Protein AF-A0A536H187-F1 (afdb_monomer)

Foldseek 3Di:
DKDKDKDFADQVCLVVVVVVVVVVVVVCVVVVPPQKDWDKDQDPVSGMIMIIIGGDDDPPPDD

Secondary structure (DSSP, 8-state):
-EEEEEEE--GGGHHHHHHHHHHHHHHHHHH--SSEEEEEEE-TTSSEEEEEEEEPPPPP---

Structure (mmCIF, N/CA/C/O backbone):
data_AF-A0A536H187-F1
#
_entry.id   AF-A0A536H187-F1
#
loop_
_atom_site.group_PDB
_atom_site.id
_atom_site.type_symbol
_atom_site.label_atom_id
_atom_site.label_alt_id
_atom_site.label_comp_id
_atom_site.label_asym_id
_atom_site.label_entity_id
_atom_site.label_seq_id
_atom_site.pdbx_PDB_ins_code
_atom_site.Cartn_x
_atom_site.Cartn_y
_atom_site.Cartn_z
_atom_site.occupancy
_atom_site.B_iso_or_equiv
_atom_site.auth_seq_id
_atom_site.auth_comp_id
_atom_site.auth_asym_id
_atom_site.auth_atom_id
_atom_s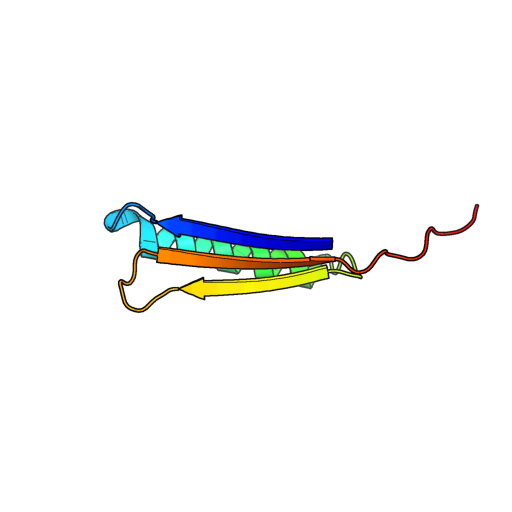ite.pdbx_PDB_model_num
ATOM 1 N N . MET A 1 1 ? 17.312 0.916 -2.939 1.00 82.19 1 MET A N 1
ATOM 2 C CA . MET A 1 1 ? 16.878 1.314 -1.574 1.00 82.19 1 MET A CA 1
ATOM 3 C C . MET A 1 1 ? 15.618 0.534 -1.222 1.00 82.19 1 MET A C 1
ATOM 5 O O . MET A 1 1 ? 14.839 0.268 -2.129 1.00 82.19 1 MET A O 1
ATOM 9 N N . ARG A 1 2 ? 15.402 0.155 0.044 1.00 91.56 2 ARG A N 1
ATOM 10 C CA . ARG A 1 2 ? 14.142 -0.462 0.500 1.00 91.56 2 ARG A CA 1
ATOM 11 C C . ARG A 1 2 ? 13.537 0.367 1.629 1.00 91.56 2 ARG A C 1
ATOM 13 O O . ARG A 1 2 ? 14.236 0.688 2.583 1.00 91.56 2 ARG A O 1
ATOM 20 N N . SER A 1 3 ? 12.244 0.654 1.529 1.00 94.19 3 SER A N 1
ATOM 21 C CA . SER A 1 3 ? 11.482 1.422 2.514 1.00 94.19 3 SER A CA 1
ATOM 22 C C . SER A 1 3 ? 10.178 0.710 2.848 1.00 94.19 3 SER A C 1
ATOM 24 O O . SER A 1 3 ? 9.544 0.105 1.982 1.00 94.19 3 SER A O 1
ATOM 26 N N . VAL A 1 4 ? 9.792 0.774 4.119 1.00 96.06 4 VAL A N 1
ATOM 27 C CA . VAL A 1 4 ? 8.543 0.208 4.624 1.00 96.06 4 VAL A CA 1
ATOM 28 C C . VAL A 1 4 ? 7.826 1.291 5.417 1.00 96.06 4 VAL A C 1
ATOM 30 O O . VAL A 1 4 ? 8.405 1.855 6.342 1.00 96.06 4 VAL A O 1
ATOM 33 N N . ILE A 1 5 ? 6.583 1.588 5.049 1.00 96.44 5 ILE A N 1
ATOM 34 C CA . ILE A 1 5 ? 5.750 2.599 5.702 1.00 96.44 5 ILE A CA 1
ATOM 35 C C . ILE A 1 5 ? 4.502 1.913 6.238 1.00 96.44 5 ILE A C 1
ATOM 37 O O . ILE A 1 5 ? 3.801 1.236 5.493 1.00 96.44 5 ILE A O 1
ATOM 41 N N . ARG A 1 6 ? 4.210 2.105 7.524 1.00 97.44 6 ARG A N 1
ATOM 42 C CA . ARG A 1 6 ? 2.978 1.629 8.158 1.00 97.44 6 ARG A CA 1
ATOM 43 C C . ARG A 1 6 ? 2.207 2.819 8.700 1.00 97.44 6 ARG A C 1
ATOM 45 O O . ARG A 1 6 ? 2.767 3.600 9.466 1.00 97.44 6 ARG A O 1
ATOM 52 N N . TYR A 1 7 ? 0.933 2.919 8.351 1.00 97.19 7 TYR A N 1
ATOM 53 C CA . TYR A 1 7 ? 0.036 3.930 8.901 1.00 97.19 7 TYR A CA 1
ATOM 54 C C . TYR A 1 7 ? -1.369 3.370 9.093 1.00 97.19 7 TYR A C 1
ATOM 56 O O . TYR A 1 7 ? -1.717 2.308 8.576 1.00 97.19 7 TYR A O 1
ATOM 64 N N . ARG A 1 8 ? -2.171 4.113 9.851 1.00 97.75 8 ARG A N 1
ATOM 65 C CA . ARG A 1 8 ? -3.585 3.841 10.074 1.00 97.75 8 ARG A CA 1
ATOM 66 C C . ARG A 1 8 ? -4.401 5.015 9.551 1.00 97.75 8 ARG A C 1
ATOM 68 O O . ARG A 1 8 ? -4.075 6.162 9.853 1.00 97.75 8 ARG A O 1
ATOM 75 N N . THR A 1 9 ? -5.437 4.737 8.771 1.00 97.12 9 THR A N 1
ATOM 76 C CA . THR A 1 9 ? -6.394 5.754 8.328 1.00 97.12 9 THR A CA 1
ATOM 77 C C . THR A 1 9 ? -7.425 6.025 9.417 1.00 97.12 9 THR A C 1
ATOM 79 O O . THR A 1 9 ? -7.591 5.247 10.358 1.00 97.12 9 THR A O 1
ATOM 82 N N . LYS A 1 10 ? -8.191 7.106 9.266 1.00 96.31 10 LYS A N 1
ATOM 83 C CA . LYS A 1 10 ? -9.494 7.165 9.934 1.00 96.31 10 LYS A CA 1
ATOM 84 C C . LYS A 1 10 ? -10.389 6.036 9.385 1.00 96.31 10 LYS A C 1
ATOM 86 O O . LYS A 1 10 ? -10.270 5.745 8.187 1.00 96.31 10 LYS A O 1
ATOM 91 N N . PRO A 1 11 ? -11.241 5.390 10.203 1.00 94.44 11 PRO A N 1
ATOM 92 C CA . PRO A 1 11 ? -12.077 4.275 9.752 1.00 94.44 11 PRO A CA 1
ATOM 93 C C . PRO A 1 11 ? -12.938 4.608 8.531 1.00 94.44 11 PRO A C 1
ATOM 95 O O . PRO A 1 11 ? -12.985 3.841 7.574 1.00 94.44 11 PRO A O 1
ATOM 98 N N . GLU A 1 12 ? -13.529 5.800 8.512 1.00 96.69 12 GLU A N 1
ATOM 99 C CA . GLU A 1 12 ? -14.360 6.308 7.419 1.00 96.69 12 GLU A CA 1
ATOM 100 C C . GLU A 1 12 ? -13.583 6.574 6.118 1.00 96.69 12 GLU A C 1
ATOM 102 O O . GLU A 1 12 ? -14.180 6.709 5.053 1.00 96.69 12 GLU A O 1
ATOM 107 N N . CYS A 1 13 ? -12.250 6.628 6.178 1.00 96.62 13 CYS A N 1
ATOM 108 C CA . CYS A 1 13 ? -11.389 6.908 5.031 1.00 96.62 13 CYS A CA 1
ATOM 109 C C . CYS A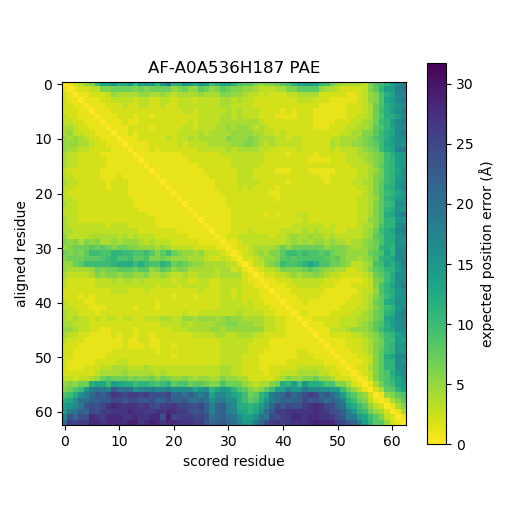 1 13 ? -10.725 5.657 4.441 1.00 96.62 13 CYS A C 1
ATOM 111 O O . CYS A 1 13 ? -10.009 5.787 3.453 1.00 96.62 13 CYS A O 1
ATOM 113 N N . ALA A 1 14 ? -10.902 4.468 5.025 1.00 97.00 14 ALA A N 1
ATOM 114 C CA . ALA A 1 14 ? -10.161 3.277 4.601 1.00 97.00 14 ALA A CA 1
ATOM 115 C C . ALA A 1 14 ? -10.450 2.879 3.143 1.00 97.00 14 ALA A C 1
ATOM 117 O O . ALA A 1 14 ? -9.523 2.608 2.380 1.00 97.00 14 ALA A O 1
ATOM 118 N N . GLU A 1 15 ? -11.722 2.911 2.745 1.00 97.50 15 GLU A N 1
ATOM 119 C CA . GLU A 1 15 ? -12.144 2.613 1.371 1.00 97.50 15 GLU A CA 1
ATOM 120 C C . GLU A 1 15 ? -11.614 3.645 0.375 1.00 97.50 15 GLU A C 1
ATOM 122 O O . GLU A 1 15 ? -11.098 3.295 -0.686 1.00 97.50 15 GLU A O 1
ATOM 127 N N . GLU A 1 16 ? -11.689 4.929 0.728 1.00 97.56 16 GLU A N 1
ATOM 128 C CA . GLU A 1 16 ? -11.179 5.985 -0.144 1.00 97.56 16 GLU A CA 1
ATOM 129 C C . GLU A 1 16 ? -9.658 5.909 -0.280 1.00 97.56 16 GLU A C 1
ATOM 131 O O . GLU A 1 16 ? -9.121 6.031 -1.379 1.00 97.56 16 GLU A O 1
ATOM 136 N N . ASN A 1 17 ? -8.955 5.614 0.814 1.00 97.06 17 ASN A N 1
ATOM 137 C CA . ASN A 1 17 ? -7.519 5.392 0.785 1.00 97.06 17 ASN A CA 1
ATOM 138 C C . ASN A 1 17 ? -7.148 4.234 -0.149 1.00 97.06 17 ASN A C 1
ATOM 140 O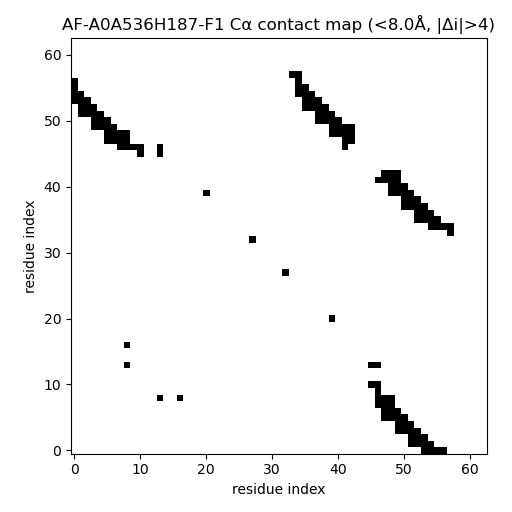 O . ASN A 1 17 ? -6.232 4.377 -0.954 1.00 97.06 17 ASN A O 1
ATOM 144 N N . GLN A 1 18 ? -7.882 3.118 -0.102 1.00 97.25 18 GLN A N 1
ATOM 145 C CA . GLN A 1 18 ? -7.658 2.003 -1.020 1.00 97.25 18 GLN A CA 1
ATOM 146 C C . GLN A 1 18 ? -7.842 2.426 -2.488 1.00 97.25 18 GLN A C 1
ATOM 148 O O . GLN A 1 18 ? -6.963 2.160 -3.306 1.00 97.25 18 GLN A O 1
ATOM 153 N N . ARG A 1 19 ? -8.913 3.160 -2.819 1.00 97.81 19 ARG A N 1
ATOM 154 C CA . ARG A 1 19 ? -9.136 3.672 -4.187 1.00 97.81 19 ARG A CA 1
ATOM 155 C C . ARG A 1 19 ? -8.026 4.608 -4.657 1.00 97.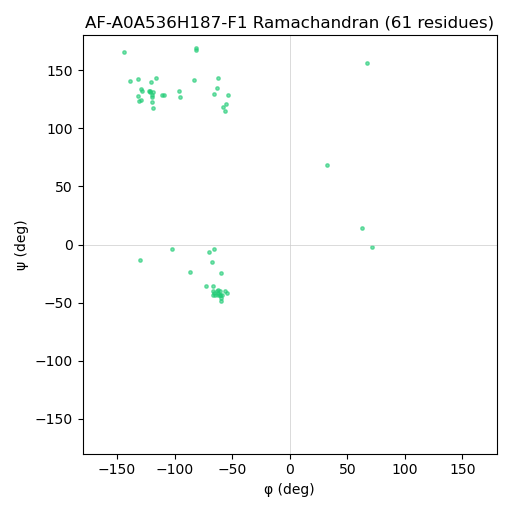81 19 ARG A C 1
ATOM 157 O O . ARG A 1 19 ? -7.632 4.572 -5.821 1.00 97.81 19 ARG A O 1
ATOM 164 N N . LEU A 1 20 ? -7.524 5.472 -3.776 1.00 97.44 20 LEU A N 1
ATOM 165 C CA . LEU A 1 20 ? -6.404 6.360 -4.091 1.00 97.44 20 LEU A CA 1
ATOM 166 C C . LEU A 1 20 ? -5.118 5.568 -4.334 1.00 97.44 20 LEU A C 1
ATOM 168 O O . LEU A 1 20 ? -4.395 5.856 -5.285 1.00 97.44 20 LEU A O 1
ATOM 172 N N . VAL A 1 21 ? -4.860 4.541 -3.524 1.00 96.38 21 VAL A N 1
ATOM 173 C CA . VAL A 1 21 ? -3.736 3.625 -3.728 1.00 96.38 21 VAL A CA 1
ATOM 174 C C . VAL A 1 21 ? -3.845 2.939 -5.090 1.00 96.38 21 VAL A C 1
ATOM 176 O O . VAL A 1 21 ? -2.885 2.979 -5.852 1.00 96.38 21 VAL A O 1
ATOM 179 N N . GLU A 1 22 ? -5.000 2.379 -5.447 1.00 96.62 22 GLU A N 1
ATOM 180 C CA . GLU A 1 22 ? -5.228 1.739 -6.754 1.00 96.62 22 GLU A CA 1
ATOM 181 C C . GLU A 1 22 ? -4.950 2.692 -7.929 1.00 96.62 22 GLU A C 1
ATOM 183 O O . GLU A 1 22 ? -4.303 2.301 -8.902 1.00 96.62 22 GLU A O 1
ATOM 188 N N . LYS A 1 23 ? -5.343 3.970 -7.819 1.00 97.06 23 LYS A N 1
ATOM 189 C CA . LYS A 1 23 ? -5.015 5.000 -8.822 1.00 97.06 23 LYS A CA 1
ATOM 190 C C . LYS A 1 23 ? -3.509 5.226 -8.962 1.00 97.06 23 LYS A C 1
ATOM 192 O O . LYS A 1 23 ? -3.029 5.361 -10.084 1.00 97.06 23 LYS A O 1
ATOM 197 N N . VAL A 1 24 ? -2.759 5.216 -7.857 1.00 94.25 24 VAL A N 1
ATOM 198 C CA . VAL A 1 24 ? -1.288 5.293 -7.905 1.00 94.25 24 VAL A CA 1
ATOM 199 C C . VAL A 1 24 ? -0.717 4.101 -8.671 1.00 94.25 24 VAL A C 1
ATOM 201 O O . VAL A 1 24 ? 0.147 4.291 -9.519 1.00 94.25 24 VAL A O 1
ATOM 204 N N . TYR A 1 25 ? -1.210 2.882 -8.436 1.00 94.12 25 TYR A N 1
ATOM 205 C CA . TYR A 1 25 ? -0.754 1.709 -9.194 1.00 94.12 25 TYR A CA 1
ATOM 206 C C . TYR A 1 25 ? -1.087 1.805 -10.683 1.00 94.12 25 TYR A C 1
ATOM 208 O O . TYR A 1 25 ? -0.243 1.456 -11.506 1.00 94.12 25 TYR A O 1
ATOM 216 N N . ALA A 1 26 ? -2.269 2.315 -11.037 1.00 94.69 26 ALA A N 1
ATOM 217 C CA . ALA A 1 26 ? -2.633 2.553 -12.432 1.00 94.69 26 ALA A CA 1
ATOM 218 C C . ALA A 1 26 ? -1.674 3.551 -13.109 1.00 94.69 26 ALA A C 1
ATOM 220 O O . ALA A 1 26 ? -1.210 3.306 -14.222 1.00 94.69 26 ALA A O 1
ATOM 221 N N . GLU A 1 27 ? -1.315 4.641 -12.426 1.00 93.50 27 GLU A N 1
ATOM 222 C CA . GLU A 1 27 ? -0.350 5.620 -12.937 1.00 93.50 27 GLU A CA 1
ATOM 223 C C . GLU A 1 27 ? 1.066 5.038 -13.046 1.00 93.50 27 GLU A C 1
ATOM 225 O O . GLU A 1 27 ? 1.726 5.229 -14.067 1.00 93.50 27 GLU A O 1
ATOM 230 N N . LEU A 1 28 ? 1.527 4.293 -12.035 1.00 91.44 28 LEU A N 1
ATOM 231 C CA . LEU A 1 28 ? 2.840 3.641 -12.055 1.00 91.44 28 LEU A CA 1
ATOM 232 C C . LEU A 1 28 ? 2.946 2.613 -13.185 1.00 91.44 28 LEU A C 1
ATOM 234 O O . LEU A 1 28 ? 3.965 2.577 -13.867 1.00 91.44 28 LEU A O 1
ATOM 238 N N . GLY A 1 29 ? 1.896 1.818 -13.407 1.00 88.94 29 GLY A N 1
ATOM 239 C CA . GLY A 1 29 ? 1.833 0.870 -14.518 1.00 88.94 29 GLY A CA 1
ATOM 240 C C . GLY A 1 29 ? 1.786 1.561 -15.881 1.00 88.94 29 GLY A C 1
ATOM 241 O O . GLY A 1 29 ? 2.400 1.082 -16.826 1.00 88.94 29 GLY A O 1
ATOM 242 N N . SER A 1 30 ? 1.108 2.709 -15.984 1.00 91.56 30 SER A N 1
ATOM 243 C CA . SER A 1 30 ? 1.046 3.480 -17.231 1.00 91.56 30 SER A CA 1
ATOM 244 C C . SER A 1 30 ? 2.352 4.197 -17.565 1.00 91.56 30 SER A C 1
ATOM 246 O O . SER A 1 30 ? 2.653 4.363 -18.745 1.00 91.56 30 SER A O 1
ATOM 248 N N . ARG A 1 31 ? 3.079 4.699 -16.561 1.00 89.56 31 ARG A N 1
ATOM 249 C CA . ARG A 1 31 ? 4.328 5.447 -16.767 1.00 89.56 31 ARG A CA 1
ATOM 250 C C . ARG A 1 31 ? 5.555 4.554 -16.859 1.00 89.56 31 ARG A C 1
ATOM 252 O O . ARG A 1 31 ? 6.552 5.021 -17.391 1.00 89.56 31 ARG A O 1
ATOM 259 N N . ASP A 1 32 ? 5.478 3.350 -16.292 1.00 83.88 32 ASP A N 1
ATOM 260 C CA . ASP A 1 32 ? 6.572 2.389 -16.138 1.00 83.88 32 ASP A CA 1
ATOM 261 C C . ASP A 1 32 ? 7.941 3.063 -15.942 1.00 83.88 32 ASP A C 1
ATOM 263 O O . ASP A 1 32 ? 8.809 3.026 -16.815 1.00 83.88 32 ASP A O 1
ATOM 267 N N . PRO A 1 33 ? 8.156 3.730 -14.795 1.00 81.69 33 PRO A N 1
ATOM 268 C CA . PRO A 1 33 ? 9.397 4.462 -14.553 1.00 81.69 33 PRO A CA 1
ATOM 269 C C . PRO A 1 33 ? 10.637 3.553 -14.463 1.00 81.69 33 PRO A C 1
ATOM 271 O O . PRO A 1 33 ? 11.747 4.065 -14.325 1.00 81.69 33 PRO A O 1
ATOM 274 N N . GLY A 1 34 ? 10.470 2.225 -14.524 1.00 85.56 34 GLY A N 1
ATOM 275 C CA . GLY A 1 34 ? 11.551 1.259 -14.413 1.00 85.56 34 GLY A CA 1
ATOM 276 C C . GLY A 1 34 ? 12.189 1.229 -13.023 1.00 85.56 34 GLY A C 1
ATOM 277 O O . GLY A 1 34 ? 12.128 2.165 -12.228 1.00 85.56 34 GLY A O 1
ATOM 278 N N . GLY A 1 35 ? 12.801 0.098 -12.683 1.00 86.31 35 GLY A N 1
ATOM 279 C CA . GLY A 1 35 ? 13.615 -0.023 -11.473 1.00 86.31 35 GLY A CA 1
ATOM 280 C C . GLY A 1 35 ? 12.880 0.187 -10.141 1.00 86.31 35 GLY A C 1
ATOM 281 O O . GLY A 1 35 ? 13.533 0.331 -9.107 1.00 86.31 35 GLY A O 1
ATOM 282 N N . ILE A 1 36 ? 11.546 0.169 -10.131 1.00 89.44 36 ILE A N 1
ATOM 283 C CA . ILE A 1 36 ? 10.733 0.247 -8.918 1.00 89.44 36 ILE A CA 1
ATOM 284 C C . ILE A 1 36 ? 9.921 -1.033 -8.725 1.00 89.44 36 ILE A C 1
ATOM 286 O O . ILE A 1 36 ? 9.425 -1.639 -9.669 1.00 89.44 36 ILE A O 1
ATOM 290 N N . ARG A 1 37 ? 9.766 -1.448 -7.472 1.00 90.00 37 ARG A N 1
ATOM 291 C CA . ARG A 1 37 ? 8.790 -2.452 -7.049 1.00 90.00 37 ARG A CA 1
ATOM 292 C C . ARG A 1 37 ? 8.049 -1.887 -5.854 1.00 90.00 37 ARG A C 1
ATOM 294 O O . ARG A 1 37 ? 8.665 -1.519 -4.854 1.00 90.00 37 ARG A O 1
ATOM 301 N N . TYR A 1 38 ? 6.736 -1.815 -5.971 1.00 92.56 38 TYR A N 1
ATOM 302 C CA . TYR A 1 38 ? 5.868 -1.222 -4.971 1.00 92.56 38 TYR A CA 1
ATOM 303 C C . TYR A 1 38 ? 4.751 -2.206 -4.641 1.00 92.56 38 TYR A C 1
ATOM 305 O O . TYR A 1 38 ? 4.203 -2.834 -5.543 1.00 92.56 38 TYR A O 1
ATOM 313 N N . ALA A 1 39 ? 4.477 -2.392 -3.354 1.00 95.00 39 ALA A N 1
ATOM 314 C CA . ALA A 1 39 ? 3.399 -3.239 -2.865 1.00 95.00 39 ALA A CA 1
ATOM 315 C C . ALA A 1 39 ? 2.699 -2.557 -1.687 1.00 95.00 39 ALA A C 1
ATOM 317 O O . ALA A 1 39 ? 3.348 -1.959 -0.826 1.00 95.00 39 ALA A O 1
ATOM 318 N N . THR A 1 40 ? 1.375 -2.673 -1.636 1.00 97.19 40 THR A N 1
ATOM 319 C CA . THR A 1 40 ? 0.546 -2.136 -0.560 1.00 97.19 40 THR A CA 1
ATOM 320 C C . THR A 1 40 ? -0.351 -3.244 -0.039 1.00 97.19 40 THR A C 1
ATOM 322 O O . THR A 1 40 ? -0.976 -3.958 -0.816 1.00 97.19 40 THR A O 1
ATOM 325 N N . LEU A 1 41 ? -0.399 -3.392 1.280 1.00 96.69 41 LEU A N 1
ATOM 326 C CA . LEU A 1 41 ? -1.195 -4.390 1.983 1.00 96.69 41 LEU A CA 1
ATOM 327 C C . LEU A 1 41 ? -2.156 -3.670 2.928 1.00 96.69 41 LEU A C 1
ATOM 329 O O . LEU A 1 41 ? -1.729 -2.795 3.683 1.00 96.69 41 LEU A O 1
ATOM 333 N N . ARG A 1 42 ? -3.431 -4.058 2.905 1.00 96.94 42 ARG A N 1
ATOM 334 C CA . ARG A 1 42 ? -4.429 -3.687 3.916 1.00 96.94 42 ARG A CA 1
ATOM 335 C C . ARG A 1 42 ? -4.496 -4.819 4.939 1.00 96.94 42 ARG A C 1
ATOM 337 O O . ARG A 1 42 ? -4.615 -5.977 4.547 1.00 96.94 42 ARG A O 1
ATOM 344 N N . LEU A 1 43 ? -4.340 -4.502 6.220 1.00 97.06 43 LEU A N 1
ATOM 345 C CA . LEU A 1 43 ? -4.361 -5.505 7.288 1.00 97.06 43 LEU A CA 1
ATOM 346 C C . LEU A 1 43 ? -5.797 -5.872 7.687 1.00 97.06 43 LEU A C 1
ATOM 348 O O . LEU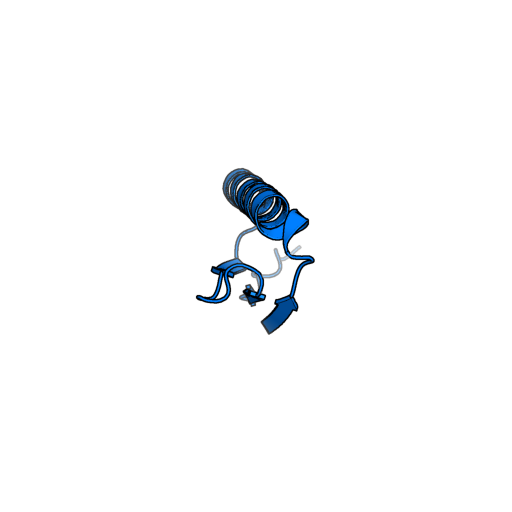 A 1 43 ? -6.752 -5.196 7.307 1.00 97.06 43 LEU A O 1
ATOM 352 N N . GLU A 1 44 ? -5.935 -6.936 8.481 1.00 96.25 44 GLU A N 1
ATOM 353 C CA . GLU A 1 44 ? -7.229 -7.489 8.913 1.00 96.25 44 GLU A CA 1
ATOM 354 C C . GLU A 1 44 ? -8.101 -6.499 9.697 1.00 96.25 44 GLU A C 1
ATOM 356 O O . GLU A 1 44 ? -9.322 -6.612 9.676 1.00 96.25 44 GLU A O 1
ATOM 361 N N . ASP A 1 45 ? -7.501 -5.492 10.344 1.00 95.50 45 ASP A N 1
ATOM 362 C CA . ASP A 1 45 ? -8.249 -4.433 11.034 1.00 95.50 45 ASP A CA 1
ATOM 363 C C . ASP A 1 45 ? -8.991 -3.481 10.078 1.00 95.50 45 ASP A C 1
ATOM 365 O O . ASP A 1 45 ? -9.734 -2.605 10.518 1.00 95.50 45 ASP A O 1
ATOM 369 N N . GLY A 1 46 ? -8.779 -3.628 8.767 1.00 95.50 46 GLY A N 1
ATOM 370 C CA . GLY A 1 46 ? -9.467 -2.885 7.722 1.00 95.50 46 GLY A CA 1
ATOM 371 C C . GLY A 1 46 ? -9.069 -1.414 7.618 1.00 95.50 46 GLY A C 1
ATOM 372 O O . GLY A 1 46 ? -9.551 -0.747 6.706 1.00 95.50 46 GLY A O 1
ATOM 373 N N . VAL A 1 47 ? -8.192 -0.898 8.482 1.00 97.56 47 VAL A N 1
ATOM 374 C CA . VAL A 1 47 ? -7.822 0.532 8.552 1.00 97.56 47 VAL A CA 1
ATOM 375 C C . VAL A 1 47 ? -6.313 0.765 8.569 1.00 97.56 47 VAL A C 1
ATOM 377 O O . VAL A 1 47 ? -5.853 1.894 8.389 1.00 97.56 47 VAL A O 1
ATOM 380 N N . THR A 1 48 ? -5.522 -0.282 8.789 1.00 97.94 48 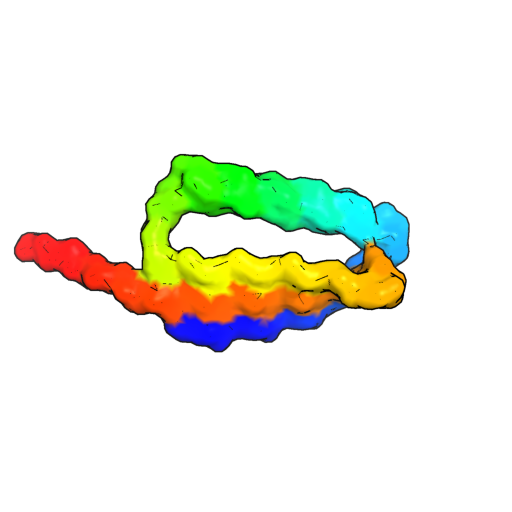THR A N 1
ATOM 381 C CA . THR A 1 48 ? -4.064 -0.220 8.762 1.00 97.94 48 THR A CA 1
ATOM 382 C C . THR A 1 48 ? -3.542 -0.649 7.398 1.00 97.94 48 THR A C 1
ATOM 384 O O . THR A 1 48 ? -3.910 -1.695 6.860 1.00 97.94 48 THR A O 1
ATOM 387 N N . PHE A 1 49 ? -2.628 0.156 6.863 1.00 98.00 49 PHE A N 1
ATOM 388 C CA . PHE A 1 49 ? -1.984 -0.064 5.577 1.00 98.00 49 PHE A CA 1
ATOM 389 C C . PHE A 1 49 ? -0.469 -0.171 5.753 1.00 98.00 49 PHE A C 1
ATOM 391 O O . PHE A 1 49 ? 0.153 0.568 6.526 1.00 98.00 49 PHE A O 1
ATOM 398 N N . LEU A 1 50 ? 0.131 -1.095 5.008 1.00 97.69 50 LEU A N 1
ATOM 399 C CA . LEU A 1 50 ? 1.570 -1.302 4.920 1.00 97.69 50 LEU A CA 1
ATOM 400 C C . LEU A 1 50 ? 2.015 -1.102 3.474 1.00 97.69 50 LEU A C 1
ATOM 402 O O . LEU A 1 50 ? 1.553 -1.796 2.576 1.00 97.69 50 LEU A O 1
ATOM 406 N N . HIS A 1 51 ? 2.942 -0.179 3.261 1.00 96.88 51 HIS A N 1
ATOM 407 C CA . HIS A 1 51 ? 3.543 0.107 1.968 1.00 96.88 51 HIS A CA 1
ATOM 408 C C . HIS A 1 51 ? 4.983 -0.375 1.965 1.00 96.88 51 HIS A C 1
ATOM 410 O O . HIS A 1 51 ? 5.767 -0.043 2.854 1.00 96.88 51 HIS A O 1
ATOM 416 N N . ILE A 1 52 ? 5.333 -1.145 0.947 1.00 95.56 52 ILE A N 1
ATOM 417 C CA . ILE A 1 52 ? 6.662 -1.690 0.726 1.00 95.56 52 ILE A CA 1
ATOM 418 C C . ILE A 1 52 ? 7.145 -1.127 -0.600 1.00 95.56 52 ILE A C 1
ATOM 420 O O . ILE A 1 52 ? 6.558 -1.384 -1.647 1.00 95.56 52 ILE A O 1
ATOM 424 N N . 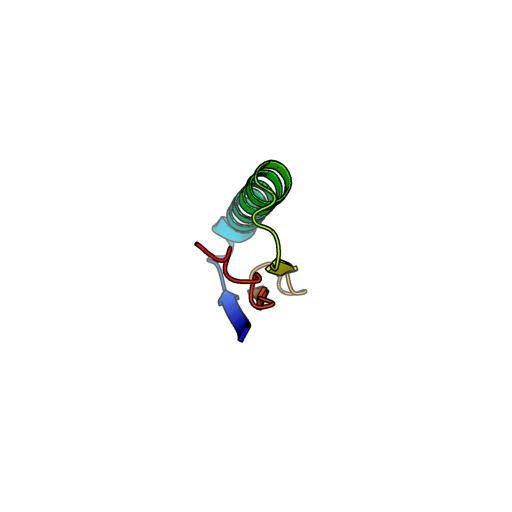PHE A 1 53 ? 8.228 -0.365 -0.550 1.00 93.62 53 PHE A N 1
ATOM 425 C CA . PHE A 1 53 ? 8.833 0.251 -1.718 1.00 93.62 53 PHE A CA 1
ATOM 426 C C . PHE A 1 53 ? 10.275 -0.218 -1.859 1.00 93.62 53 PHE A C 1
ATOM 428 O O . PHE A 1 53 ? 11.052 -0.208 -0.901 1.00 93.62 53 PHE A O 1
ATOM 435 N N . MET A 1 54 ? 10.634 -0.645 -3.060 1.00 92.31 54 MET A N 1
ATOM 436 C CA . MET A 1 54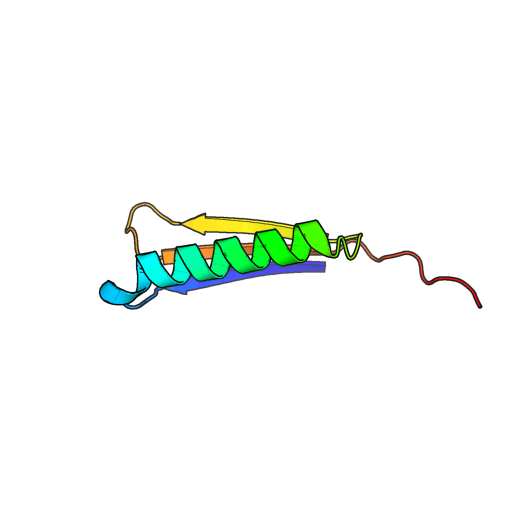 ? 11.979 -1.066 -3.412 1.00 92.31 54 MET A CA 1
ATOM 437 C C . MET A 1 54 ? 12.380 -0.382 -4.707 1.00 92.31 54 MET A C 1
ATOM 439 O O . MET A 1 54 ? 11.679 -0.485 -5.707 1.00 92.31 54 MET A O 1
ATOM 443 N N . THR A 1 55 ? 13.538 0.263 -4.698 1.00 89.50 55 THR A N 1
ATOM 444 C CA . THR A 1 55 ? 14.185 0.750 -5.914 1.00 89.50 55 THR A CA 1
ATOM 445 C C . THR A 1 55 ? 15.437 -0.058 -6.175 1.00 89.50 55 THR A C 1
ATOM 447 O O . THR A 1 55 ? 16.293 -0.215 -5.294 1.00 89.50 55 THR A O 1
ATOM 450 N N . THR A 1 56 ? 15.560 -0.568 -7.389 1.00 81.75 56 THR A N 1
ATOM 451 C CA . THR A 1 56 ? 16.866 -0.873 -7.960 1.00 81.75 56 THR A CA 1
ATOM 452 C C . THR A 1 56 ? 17.424 0.422 -8.542 1.00 81.75 56 THR A C 1
ATOM 454 O O . THR A 1 56 ? 16.651 1.206 -9.090 1.00 81.75 56 THR A O 1
ATOM 457 N N . PRO A 1 57 ? 18.735 0.682 -8.426 1.00 68.12 57 PRO A N 1
ATOM 458 C CA . PRO A 1 57 ? 19.332 1.782 -9.165 1.00 68.12 57 PRO A CA 1
ATOM 459 C C . PRO A 1 57 ? 19.022 1.576 -10.648 1.00 68.12 57 PRO A C 1
ATOM 461 O O . PRO A 1 57 ? 19.358 0.530 -11.205 1.00 68.12 57 PRO A O 1
ATOM 464 N N . THR A 1 58 ? 18.348 2.535 -11.274 1.00 59.06 58 THR A N 1
ATOM 465 C CA . THR A 1 58 ? 18.332 2.619 -12.731 1.00 59.06 58 THR A CA 1
ATOM 466 C C . THR A 1 58 ? 19.774 2.868 -13.182 1.00 59.06 58 THR A C 1
ATOM 468 O O . THR A 1 58 ? 20.471 3.670 -12.545 1.00 59.06 58 THR A O 1
ATOM 471 N N . PRO A 1 59 ? 20.288 2.162 -14.209 1.00 57.03 59 PRO A N 1
ATOM 472 C CA . PRO A 1 59 ? 21.570 2.525 -14.793 1.00 57.03 59 PRO A CA 1
ATOM 473 C C . PRO A 1 59 ? 21.493 4.005 -15.166 1.00 57.03 59 PRO A C 1
ATOM 475 O O . PRO A 1 59 ? 20.519 4.432 -15.784 1.00 57.03 59 PRO A O 1
ATOM 478 N N . ARG A 1 60 ? 22.476 4.800 -14.735 1.00 55.97 60 ARG A N 1
ATOM 479 C CA . ARG A 1 60 ? 22.608 6.178 -15.215 1.00 55.97 60 ARG A CA 1
ATOM 480 C C . ARG A 1 60 ? 22.748 6.071 -16.734 1.00 55.97 60 ARG A C 1
ATOM 482 O O . ARG A 1 60 ? 23.693 5.420 -17.171 1.00 55.97 60 ARG A O 1
ATOM 489 N N . GLU A 1 61 ? 21.826 6.641 -17.509 1.00 59.03 61 GLU A N 1
ATOM 490 C CA . GLU A 1 61 ? 22.071 6.831 -18.939 1.00 59.03 61 GLU A CA 1
ATOM 491 C C . GLU A 1 61 ? 23.368 7.638 -19.055 1.00 59.03 61 GLU A C 1
ATOM 493 O O . GLU A 1 61 ? 23.495 8.731 -18.495 1.00 59.03 61 GLU A O 1
ATOM 498 N N . THR A 1 62 ? 24.389 7.010 -19.631 1.00 46.06 62 THR A N 1
ATOM 499 C CA . THR A 1 62 ? 25.704 7.610 -19.839 1.00 46.06 62 THR A CA 1
ATOM 500 C C . THR A 1 62 ? 25.540 8.760 -20.840 1.00 46.06 62 THR A C 1
ATOM 502 O O . THR A 1 62 ? 24.920 8.520 -21.878 1.00 46.06 62 THR A O 1
ATOM 505 N N . PRO A 1 63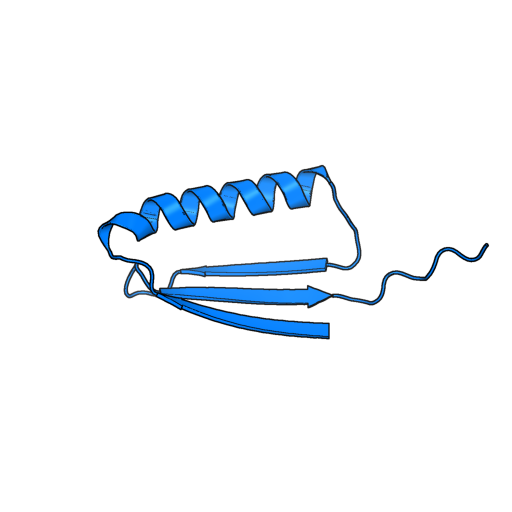 ? 26.036 9.979 -20.554 1.00 59.84 63 PRO A N 1
ATOM 506 C CA . PRO A 1 63 ? 26.055 11.060 -21.538 1.00 59.84 63 PRO A CA 1
ATOM 507 C C . PRO A 1 63 ? 26.986 10.755 -22.716 1.00 59.84 63 PRO A C 1
ATOM 509 O O . PRO A 1 63 ? 27.946 9.967 -22.530 1.00 59.84 63 PRO A O 1
#

pLDDT: mean 89.99, std 12.26, range [46.06, 98.0]

Radius of gyration: 14.34 Å; Cα contacts (8 Å, |Δi|>4): 73; chains: 1; bounding box: 40×18×33 Å

Mean predicted aligned error: 5.43 Å

Solvent-accessible surface area (backbone atoms only — not comparable to full-atom values): 3786 Å² total; per-residue (Å²): 91,79,48,76,48,76,54,69,53,58,73,92,42,26,68,57,50,51,54,53,51,53,50,50,51,54,49,48,65,72,64,57,83,66,47,67,49,75,48,76,45,77,44,94,82,64,28,37,38,39,39,40,40,37,41,52,85,65,78,76,81,78,131

Nearest PDB structures (foldseek):
  7ojr-assembly1_A  TM=6.457E-01  e=4.868E-01  Bacillus subtilis subsp. subtilis str. 168
  6gyz-assembly1_B  TM=5.702E-01  e=5.566E-01  Staphylococcus aureus
  1n5v-assembly1_B  TM=6.577E-01  e=1.422E+00  Streptomyces coelicolor A3(2)
  6nuk-assembly1_A  TM=5.717E-01  e=1.626E+00  synthetic construct
  9bz0-assembly1_A  TM=4.858E-01  e=2.780E+00  Sus scrofa

Sequence (63 aa):
MRSVIRYRTKPECAEENQRLVEKVYAELGSRDPGGIRYATLRLEDGVTFLHIFMTTPTPRETP